Protein AF-A0A3R6XCD5-F1 (afdb_monomer_lite)

Radius of gyration: 36.8 Å; chains: 1; bounding box: 40×72×87 Å

Organism: Aphanomyces astaci (NCBI:txid112090)

Foldseek 3Di:
DDPPPVVVVVVVVVVVVVCVVVVPPDPDDPPPPPPPVPPPDDPDHPDDDDCPDPVVVVVVVVVVVVVVVVVVQVVVLCCPCCVPVVDDPVVSVVSVVVD

Sequence (99 aa):
MASHDNKAADLEERVSYIHSVTTKDVDGYAEAKSPRDLEEGALAEGGALDLWSREAFALFMQYGAIGVIYGMIPSLNYPIFNIYLNLEGYQTSSYKVLI

Structure (mmCIF, N/CA/C/O backbone):
data_AF-A0A3R6XCD5-F1
#
_entry.id   AF-A0A3R6XCD5-F1
#
loop_
_atom_site.group_PDB
_atom_site.id
_atom_site.type_symbol
_atom_site.label_atom_id
_atom_site.label_alt_id
_atom_site.label_comp_id
_atom_site.label_asym_id
_atom_site.label_entity_id
_atom_site.label_seq_id
_atom_site.pdbx_PDB_ins_code
_atom_site.Cartn_x
_atom_site.Cartn_y
_atom_site.Cartn_z
_atom_site.occupancy
_atom_site.B_iso_or_eq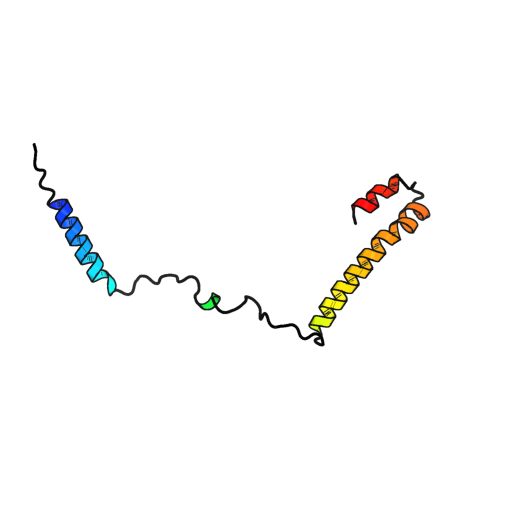uiv
_atom_site.auth_seq_id
_atom_site.auth_comp_id
_atom_site.auth_asym_id
_atom_site.auth_atom_id
_atom_site.pdbx_PDB_model_num
ATOM 1 N N . MET A 1 1 ? -13.353 59.136 -59.281 1.00 41.38 1 MET A N 1
ATOM 2 C CA . MET A 1 1 ? -12.963 57.722 -59.453 1.00 41.38 1 MET A CA 1
ATOM 3 C C . MET A 1 1 ? -11.455 57.710 -59.662 1.00 41.38 1 MET A C 1
ATOM 5 O O . MET A 1 1 ? -10.987 57.760 -60.789 1.00 41.38 1 MET A O 1
ATOM 9 N N . ALA A 1 2 ? -10.709 57.874 -58.567 1.00 42.00 2 ALA A N 1
ATOM 10 C CA . ALA A 1 2 ? -9.270 58.118 -58.603 1.00 42.00 2 ALA A CA 1
ATOM 11 C C . ALA A 1 2 ? -8.539 56.774 -58.640 1.00 42.00 2 ALA A C 1
ATOM 13 O O . ALA A 1 2 ? -8.583 56.014 -57.675 1.00 42.00 2 ALA A O 1
ATOM 14 N N . SER A 1 3 ? -7.915 56.479 -59.779 1.00 49.75 3 SER A N 1
ATOM 15 C CA . SER A 1 3 ? -6.961 55.385 -59.929 1.00 49.75 3 SER A CA 1
ATOM 16 C C . SER A 1 3 ? -5.719 55.739 -59.116 1.00 49.75 3 SER A C 1
ATOM 18 O O . SER A 1 3 ? -4.851 56.463 -59.598 1.00 49.75 3 SER A O 1
ATOM 20 N N . HIS A 1 4 ? -5.669 55.301 -57.859 1.00 50.56 4 HIS A N 1
AT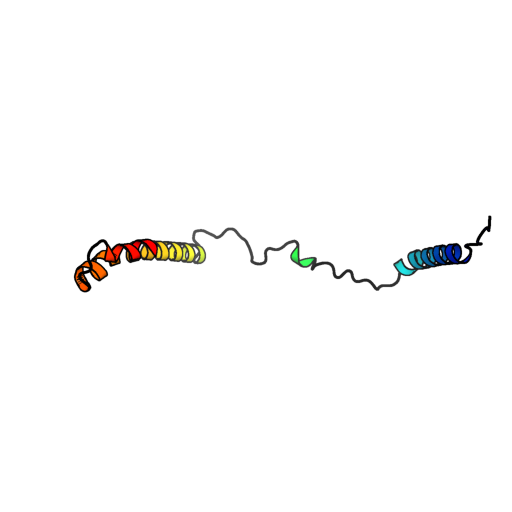OM 21 C CA . HIS A 1 4 ? -4.447 55.371 -57.070 1.00 50.56 4 HIS A CA 1
ATOM 22 C C . HIS A 1 4 ? -3.457 54.359 -57.647 1.00 50.56 4 HIS A C 1
ATOM 24 O O . HIS A 1 4 ? -3.669 53.150 -57.593 1.00 50.56 4 HIS A O 1
ATOM 30 N N . ASP A 1 5 ? -2.416 54.898 -58.270 1.00 62.81 5 ASP A N 1
ATOM 31 C CA . ASP A 1 5 ? -1.288 54.186 -58.854 1.00 62.81 5 ASP A CA 1
ATOM 32 C C . ASP A 1 5 ? -0.530 53.464 -57.721 1.00 62.81 5 ASP A C 1
ATOM 34 O O . ASP A 1 5 ? 0.363 54.019 -57.081 1.00 62.81 5 ASP A O 1
ATOM 38 N N . ASN A 1 6 ? -0.942 52.229 -57.411 1.00 66.00 6 ASN A N 1
ATOM 39 C CA . ASN A 1 6 ? -0.377 51.366 -56.361 1.00 66.00 6 ASN A CA 1
ATOM 40 C C . ASN A 1 6 ? 0.964 50.745 -56.785 1.00 66.00 6 ASN A C 1
ATOM 42 O O . ASN A 1 6 ? 1.273 49.592 -56.497 1.00 66.00 6 ASN A O 1
ATOM 46 N N . LYS A 1 7 ? 1.786 51.533 -57.474 1.00 70.44 7 LYS A N 1
ATOM 47 C CA . LYS A 1 7 ? 3.108 51.140 -57.959 1.00 70.44 7 LYS A CA 1
ATOM 48 C C . LYS A 1 7 ? 4.055 50.794 -56.812 1.00 70.44 7 LYS A C 1
ATOM 50 O O . LYS A 1 7 ? 4.903 49.927 -56.959 1.00 70.44 7 LYS A O 1
ATOM 55 N N . ALA A 1 8 ? 3.882 51.452 -55.665 1.00 71.94 8 ALA A N 1
ATOM 56 C CA . ALA A 1 8 ? 4.625 51.150 -54.446 1.00 71.94 8 ALA A CA 1
ATOM 57 C C . ALA A 1 8 ? 4.331 49.731 -53.930 1.00 71.94 8 ALA A C 1
ATOM 59 O O . ALA A 1 8 ? 5.266 49.000 -53.630 1.00 71.94 8 ALA A O 1
ATOM 60 N N . ALA A 1 9 ? 3.060 49.315 -53.918 1.00 73.38 9 ALA A N 1
ATOM 61 C CA . ALA A 1 9 ? 2.668 47.980 -53.468 1.00 73.38 9 ALA A CA 1
ATOM 62 C C . ALA A 1 9 ? 3.163 46.876 -54.424 1.00 73.38 9 ALA A C 1
ATOM 64 O O . ALA A 1 9 ? 3.655 45.848 -53.973 1.00 73.38 9 ALA A O 1
ATOM 65 N N . ASP A 1 10 ? 3.113 47.113 -55.741 1.00 77.62 10 ASP A N 1
ATOM 66 C CA . ASP A 1 10 ? 3.653 46.177 -56.745 1.00 77.62 10 ASP A CA 1
ATOM 67 C C . ASP A 1 10 ? 5.184 46.033 -56.634 1.00 77.62 10 ASP A C 1
ATOM 69 O O . ASP A 1 10 ? 5.742 44.943 -56.769 1.00 77.62 10 ASP A O 1
ATOM 73 N N . LEU A 1 11 ? 5.888 47.128 -56.327 1.00 77.25 11 LEU A N 1
ATOM 74 C CA . LEU A 1 11 ? 7.327 47.098 -56.064 1.00 77.25 11 LEU A CA 1
ATOM 75 C C . LEU A 1 11 ? 7.653 46.337 -54.774 1.00 77.25 11 LEU A C 1
ATOM 77 O O . LEU A 1 11 ? 8.610 45.566 -54.768 1.00 77.25 11 LEU A O 1
ATOM 81 N N . GLU A 1 12 ? 6.865 46.504 -53.712 1.00 74.12 12 GLU A N 1
ATOM 82 C CA . GLU A 1 12 ? 7.017 45.745 -52.465 1.00 74.12 12 GLU A CA 1
ATOM 83 C C . GLU A 1 12 ? 6.790 44.242 -52.679 1.00 74.12 12 GLU A C 1
ATOM 85 O O . GLU A 1 12 ? 7.592 43.426 -52.219 1.00 74.12 12 GLU A O 1
ATOM 90 N N . GLU A 1 13 ? 5.767 43.863 -53.448 1.00 69.69 13 GLU A N 1
ATOM 91 C CA . GLU A 1 13 ? 5.494 42.465 -53.795 1.00 69.69 13 GLU A CA 1
ATOM 92 C C . GLU A 1 13 ? 6.652 41.857 -54.603 1.00 69.69 13 GLU A C 1
ATOM 94 O O . GLU A 1 13 ? 7.169 40.785 -54.268 1.00 69.69 13 GLU A O 1
ATOM 99 N N . ARG A 1 14 ? 7.157 42.583 -55.605 1.00 74.44 14 ARG A N 1
ATOM 100 C CA . ARG A 1 14 ? 8.304 42.156 -56.422 1.00 74.44 14 ARG A CA 1
ATOM 101 C C . ARG A 1 14 ? 9.604 42.046 -55.623 1.00 74.44 14 ARG A C 1
ATOM 103 O O . ARG A 1 14 ? 10.380 41.118 -55.852 1.00 74.44 14 ARG A O 1
ATOM 110 N N . VAL A 1 15 ? 9.842 42.954 -54.677 1.00 75.31 15 VAL A N 1
ATOM 111 C CA . VAL A 1 15 ? 10.996 42.893 -53.764 1.00 75.31 15 VAL A CA 1
ATOM 112 C C . VAL A 1 15 ? 10.876 41.690 -52.828 1.00 75.31 15 VAL A C 1
ATOM 114 O O . VAL A 1 15 ? 11.858 40.970 -52.642 1.00 75.31 15 VAL A O 1
ATOM 117 N N . SER A 1 16 ? 9.678 41.408 -52.307 1.00 71.00 16 SER A N 1
ATOM 118 C CA . SER A 1 16 ? 9.439 40.240 -51.452 1.00 71.00 16 SER A CA 1
ATOM 119 C C . SER A 1 16 ? 9.715 38.919 -52.183 1.00 71.00 16 SER A C 1
ATOM 121 O O . SER A 1 16 ? 10.344 38.017 -51.625 1.00 71.00 16 SER A O 1
ATOM 123 N N . TYR A 1 17 ? 9.347 38.832 -53.468 1.00 74.69 17 TYR A N 1
ATOM 124 C CA . TYR A 1 17 ? 9.593 37.654 -54.295 1.00 74.69 17 TYR A CA 1
ATOM 125 C C . TYR A 1 17 ? 11.093 37.413 -54.504 1.00 74.69 17 TYR A C 1
ATOM 127 O O . TYR A 1 17 ? 11.580 36.313 -54.234 1.00 74.69 17 TYR A O 1
ATOM 135 N N . ILE A 1 18 ? 11.851 38.448 -54.887 1.00 74.25 18 ILE A N 1
ATOM 136 C CA . ILE A 1 18 ? 13.310 38.348 -55.068 1.00 74.25 18 ILE A CA 1
ATOM 137 C C . ILE A 1 18 ? 13.999 37.979 -53.748 1.00 74.25 18 ILE A C 1
ATOM 139 O O . ILE A 1 18 ? 14.889 37.125 -53.742 1.00 74.25 18 ILE A O 1
ATOM 143 N N . HIS A 1 19 ? 13.559 38.555 -52.624 1.00 68.88 19 HIS A N 1
ATOM 144 C CA . HIS A 1 19 ? 14.112 38.239 -51.308 1.00 68.88 19 HIS A CA 1
ATOM 145 C C . HIS A 1 19 ? 13.819 36.787 -50.901 1.00 68.88 19 HIS A C 1
ATOM 147 O O . HIS A 1 19 ? 14.711 36.107 -50.404 1.00 68.88 19 HIS A O 1
ATOM 153 N N . SER A 1 20 ? 12.612 36.273 -51.163 1.00 66.62 20 SER A N 1
ATOM 154 C CA . SER A 1 20 ? 12.222 34.892 -50.831 1.00 66.62 20 SER A CA 1
ATOM 155 C C . SER A 1 20 ? 12.928 33.819 -51.671 1.00 66.62 20 SER A C 1
ATOM 157 O O . SER A 1 20 ? 13.165 32.711 -51.187 1.00 66.62 20 SER A O 1
ATOM 159 N N . VAL A 1 21 ? 13.283 34.140 -52.919 1.00 68.06 21 VAL A N 1
ATOM 160 C CA . VAL A 1 21 ? 14.030 33.238 -53.808 1.00 68.06 21 VAL A CA 1
ATOM 161 C C . VAL A 1 21 ? 15.522 33.259 -53.473 1.00 68.06 21 VAL A C 1
ATOM 163 O O . VAL A 1 21 ? 16.158 32.211 -53.476 1.00 68.06 21 VAL A O 1
ATOM 166 N N . THR A 1 22 ? 16.067 34.427 -53.123 1.00 64.19 22 THR A N 1
ATOM 167 C CA . THR A 1 22 ? 17.505 34.600 -52.852 1.00 64.19 22 THR A CA 1
ATOM 168 C C . THR A 1 22 ? 17.902 34.137 -51.444 1.00 64.19 22 THR A C 1
ATOM 170 O O . THR A 1 22 ? 19.005 33.643 -51.246 1.00 64.19 22 THR A O 1
ATOM 173 N N . THR A 1 23 ? 17.006 34.229 -50.453 1.00 58.38 23 THR A N 1
ATOM 174 C CA . THR A 1 23 ? 17.305 33.866 -49.051 1.00 58.38 23 THR A CA 1
ATOM 175 C C . THR A 1 23 ? 17.349 32.359 -48.771 1.00 58.38 23 THR A C 1
ATOM 177 O O . THR A 1 23 ? 17.599 31.970 -47.631 1.00 58.38 23 THR A O 1
ATOM 180 N N . LYS A 1 24 ? 17.092 31.497 -49.763 1.00 55.56 24 LYS A N 1
ATOM 181 C CA . LYS A 1 24 ? 17.095 30.038 -49.558 1.00 55.56 24 LYS A CA 1
ATOM 182 C C . LYS A 1 24 ? 18.492 29.411 -49.482 1.00 55.56 24 LYS A C 1
ATOM 184 O O . LYS A 1 24 ? 18.577 28.281 -49.024 1.00 55.56 24 LYS A O 1
ATOM 189 N N . ASP A 1 25 ? 19.545 30.141 -49.855 1.00 55.75 25 ASP A N 1
ATOM 190 C CA . ASP A 1 25 ? 20.930 29.631 -49.910 1.00 55.75 25 ASP A CA 1
ATOM 191 C C . ASP A 1 25 ? 21.902 30.340 -48.946 1.00 55.75 25 ASP A C 1
ATOM 193 O O . ASP A 1 25 ? 23.116 30.327 -49.143 1.00 55.75 25 ASP A O 1
ATOM 197 N N . VAL A 1 26 ? 21.397 30.964 -47.875 1.00 53.91 26 VAL A N 1
ATOM 198 C CA . VAL A 1 26 ? 22.253 31.491 -46.799 1.00 53.91 26 VAL A CA 1
ATOM 199 C C . VAL A 1 26 ? 21.923 30.764 -45.500 1.00 53.91 26 VAL A C 1
ATOM 201 O O . VAL A 1 26 ? 20.882 31.002 -44.888 1.00 53.91 26 VAL A O 1
ATOM 204 N N . ASP A 1 27 ? 22.826 29.859 -45.117 1.00 58.41 27 ASP A N 1
ATOM 205 C CA . ASP A 1 27 ? 22.893 29.104 -43.859 1.00 58.41 27 ASP A CA 1
ATOM 206 C C . ASP A 1 27 ? 22.533 29.952 -42.625 1.00 58.41 27 ASP A C 1
ATOM 208 O O . ASP A 1 27 ? 23.398 30.581 -42.012 1.00 58.41 27 ASP A O 1
ATOM 212 N N . GLY A 1 28 ? 21.257 29.990 -42.231 1.00 56.72 28 GLY A N 1
ATOM 213 C CA . GLY A 1 28 ? 20.867 30.924 -41.170 1.00 56.72 28 GLY A CA 1
ATOM 214 C C . GLY A 1 28 ? 19.559 30.681 -40.438 1.00 56.72 28 GLY A C 1
ATOM 215 O O . GLY A 1 28 ? 19.231 31.462 -39.550 1.00 56.72 28 GLY A O 1
ATOM 216 N N . TYR A 1 29 ? 18.825 29.611 -40.737 1.00 50.91 29 TYR A N 1
ATOM 217 C CA . TYR A 1 29 ? 17.789 29.125 -39.828 1.00 50.91 29 TYR A CA 1
ATOM 218 C C . TYR A 1 29 ? 18.083 27.665 -39.519 1.00 50.91 29 TYR A C 1
ATOM 220 O O . TYR A 1 29 ? 17.586 26.747 -40.170 1.00 50.91 29 TYR A O 1
ATOM 228 N N . ALA A 1 30 ? 18.922 27.456 -38.503 1.00 55.69 30 ALA A N 1
ATOM 229 C CA . ALA A 1 30 ? 18.827 26.239 -37.726 1.00 55.69 30 ALA A CA 1
ATOM 230 C C . ALA A 1 30 ? 17.437 26.282 -37.094 1.00 55.69 30 ALA A C 1
ATOM 232 O O . ALA A 1 30 ? 17.232 26.899 -36.050 1.00 55.69 30 ALA A O 1
ATOM 233 N N . GLU A 1 31 ? 16.463 25.674 -37.777 1.00 52.06 31 GLU A N 1
ATOM 234 C CA . GLU A 1 31 ? 15.320 25.080 -37.109 1.00 52.06 31 GLU A CA 1
ATOM 235 C C . GLU A 1 31 ? 15.927 24.416 -35.875 1.00 52.06 31 GLU A C 1
ATOM 237 O O . GLU A 1 31 ? 16.720 23.476 -36.004 1.00 52.06 31 GLU A O 1
ATOM 242 N N . ALA A 1 32 ? 15.665 24.971 -34.690 1.00 53.03 32 ALA A N 1
ATOM 243 C CA . ALA A 1 32 ? 15.867 24.260 -33.446 1.00 53.03 32 ALA A CA 1
ATOM 244 C C . ALA A 1 32 ? 14.850 23.128 -33.501 1.00 53.03 32 ALA A C 1
ATOM 246 O O . ALA A 1 32 ? 13.787 23.189 -32.890 1.00 53.03 32 ALA A O 1
ATOM 247 N N . LYS A 1 33 ? 15.150 22.149 -34.361 1.00 54.09 33 LYS A N 1
ATOM 248 C CA . LYS A 1 33 ? 14.531 20.855 -34.451 1.00 54.09 33 LYS A CA 1
ATOM 249 C C . LYS A 1 33 ? 14.411 20.454 -33.002 1.00 54.09 33 LYS A C 1
ATOM 251 O O . LYS A 1 33 ? 15.432 20.293 -32.327 1.00 54.09 33 LYS A O 1
ATOM 256 N N . SER A 1 34 ? 13.167 20.393 -32.530 1.00 59.69 34 SER A N 1
ATOM 257 C CA . SER A 1 34 ? 12.805 19.619 -31.352 1.00 59.69 34 SER A CA 1
ATOM 258 C C . SER A 1 34 ? 13.736 18.410 -31.331 1.00 59.69 34 SER A C 1
ATOM 260 O O . SER A 1 34 ? 13.818 17.757 -32.378 1.00 59.69 34 SER A O 1
ATOM 262 N N . PRO A 1 35 ? 14.535 18.213 -30.264 1.00 57.25 35 PRO A N 1
ATOM 263 C CA . PRO A 1 35 ? 15.702 17.341 -30.291 1.00 57.25 35 PRO A CA 1
ATOM 264 C C . PRO A 1 35 ? 15.394 16.047 -31.043 1.00 57.25 35 PRO A C 1
ATOM 266 O O . PRO A 1 35 ? 14.634 15.215 -30.560 1.00 57.25 35 PRO A O 1
ATOM 269 N N . ARG A 1 36 ? 15.919 15.906 -32.266 1.00 55.00 36 ARG A N 1
ATOM 270 C CA . ARG A 1 36 ? 15.596 14.755 -33.131 1.0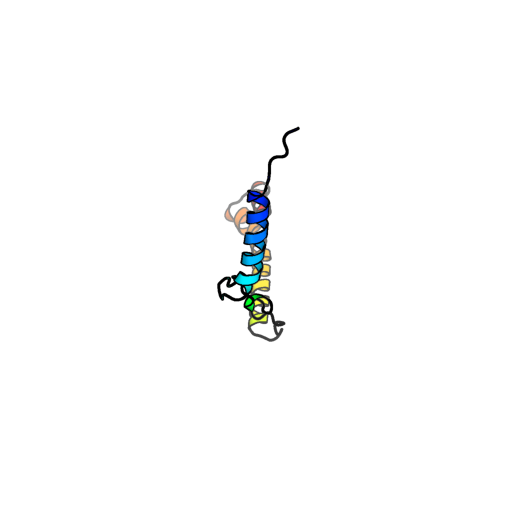0 55.00 36 ARG A CA 1
ATOM 271 C C . ARG A 1 36 ? 16.170 13.447 -32.602 1.00 55.00 36 ARG A C 1
ATOM 273 O O . ARG A 1 36 ? 15.770 12.392 -33.070 1.00 55.00 36 ARG A O 1
ATOM 280 N N . ASP A 1 37 ? 17.054 13.539 -31.614 1.00 54.41 37 ASP A N 1
ATOM 281 C CA . ASP A 1 37 ? 17.616 12.407 -30.880 1.00 54.41 37 ASP A CA 1
ATOM 282 C C . ASP A 1 37 ? 16.714 11.910 -29.740 1.00 54.41 37 ASP A C 1
ATOM 284 O O . ASP A 1 37 ? 17.068 10.948 -29.066 1.00 54.41 37 ASP A O 1
ATOM 288 N N . LEU A 1 38 ? 15.551 12.532 -29.500 1.00 56.28 38 LEU A N 1
ATOM 289 C CA . LEU A 1 38 ? 14.583 12.048 -28.507 1.00 56.28 38 LEU A CA 1
ATOM 290 C C . LEU A 1 38 ? 13.408 11.270 -29.121 1.00 56.28 38 LEU A C 1
ATOM 292 O O . LEU A 1 38 ? 12.525 10.847 -28.380 1.00 56.28 38 LEU A O 1
ATOM 296 N N . GLU A 1 39 ? 13.371 11.061 -30.442 1.00 56.59 39 GLU A N 1
ATOM 297 C CA . GLU A 1 39 ? 12.230 10.394 -31.094 1.00 56.59 39 GLU A CA 1
ATOM 298 C C . GLU A 1 39 ? 12.373 8.873 -31.267 1.00 56.59 39 GLU A C 1
ATOM 300 O O . GLU A 1 39 ? 11.451 8.237 -31.768 1.00 56.59 39 GLU A O 1
ATOM 305 N N . GLU A 1 40 ? 13.459 8.250 -30.795 1.00 60.34 40 GLU A N 1
ATOM 306 C CA . GLU A 1 40 ? 13.614 6.788 -30.902 1.00 60.34 40 GLU A CA 1
ATOM 307 C C . GLU A 1 40 ? 14.304 6.151 -29.685 1.00 60.34 40 GLU A C 1
ATOM 309 O O . GLU A 1 40 ? 15.135 5.254 -29.800 1.00 60.34 40 GLU A O 1
ATOM 314 N N . GLY A 1 41 ? 13.967 6.610 -28.479 1.00 64.25 41 GLY A N 1
ATOM 315 C CA . GLY A 1 41 ? 14.492 6.004 -27.258 1.00 64.25 41 GLY A CA 1
ATOM 316 C C . GLY A 1 41 ? 13.709 6.410 -26.023 1.00 64.25 41 GLY A C 1
ATOM 317 O O . GLY A 1 41 ? 13.586 7.593 -25.714 1.00 64.25 41 GLY A O 1
ATOM 318 N N . ALA A 1 42 ? 13.173 5.422 -25.302 1.00 67.62 42 ALA A N 1
ATOM 319 C CA . ALA A 1 42 ? 12.596 5.644 -23.984 1.00 67.62 42 ALA A CA 1
ATOM 320 C C . ALA A 1 42 ? 13.631 6.318 -23.061 1.00 67.62 42 ALA A C 1
ATOM 322 O O . ALA A 1 42 ? 14.818 6.004 -23.112 1.00 67.62 42 ALA A O 1
ATOM 323 N N . LEU A 1 43 ? 13.173 7.220 -22.184 1.00 64.62 43 LEU A N 1
ATOM 324 C CA . LEU A 1 43 ? 14.029 7.958 -21.236 1.00 64.62 43 LEU A CA 1
ATOM 325 C C . LEU A 1 43 ? 14.800 7.048 -20.252 1.00 64.62 43 LEU A C 1
ATOM 327 O O . LEU A 1 43 ? 15.699 7.510 -19.555 1.00 64.62 43 LEU A O 1
ATOM 331 N N . ALA A 1 44 ? 14.443 5.765 -20.199 1.00 64.50 44 ALA A N 1
ATOM 332 C CA . ALA A 1 44 ? 15.169 4.679 -19.560 1.00 64.50 44 ALA A CA 1
ATOM 333 C C . ALA A 1 44 ? 15.075 3.438 -20.464 1.00 64.50 44 ALA A C 1
ATOM 335 O O . ALA A 1 44 ? 14.094 3.294 -21.195 1.00 64.50 44 ALA A O 1
ATOM 336 N N . GLU A 1 45 ? 16.064 2.544 -20.406 1.00 67.69 45 GLU A N 1
ATOM 337 C CA . GLU A 1 45 ? 16.088 1.290 -21.169 1.00 67.69 45 GLU A CA 1
ATOM 338 C C . GLU A 1 45 ? 14.880 0.411 -20.779 1.00 67.69 45 GLU A C 1
ATOM 340 O O . GLU A 1 45 ? 14.880 -0.303 -19.780 1.00 67.69 45 GLU A O 1
ATOM 345 N N . GLY A 1 46 ? 13.787 0.538 -21.532 1.00 68.25 46 GLY A N 1
ATOM 346 C CA . GLY A 1 46 ? 12.507 -0.122 -21.276 1.00 68.25 46 GLY A CA 1
ATOM 347 C C . GLY A 1 46 ? 12.465 -1.535 -21.849 1.00 68.25 46 GLY A C 1
ATOM 348 O O . GLY A 1 46 ? 11.674 -1.808 -22.747 1.00 68.25 46 GLY A O 1
ATOM 349 N N . GLY A 1 47 ? 13.345 -2.417 -21.377 1.00 76.25 47 GLY A N 1
ATOM 350 C CA . GLY A 1 47 ? 13.311 -3.845 -21.700 1.00 76.25 47 GLY A CA 1
ATOM 351 C C . GLY A 1 47 ? 12.317 -4.618 -20.826 1.00 76.25 47 GLY A C 1
ATOM 352 O O . GLY A 1 47 ? 11.938 -4.170 -19.744 1.00 76.25 47 GLY A O 1
ATOM 353 N N . ALA A 1 48 ? 11.896 -5.806 -21.272 1.00 78.94 48 ALA A N 1
ATOM 354 C CA . ALA A 1 48 ? 11.157 -6.721 -20.404 1.00 78.94 48 ALA A CA 1
ATOM 355 C C . ALA A 1 48 ? 12.047 -7.139 -19.222 1.00 78.94 48 ALA A C 1
ATOM 357 O O . ALA A 1 48 ? 13.169 -7.603 -19.424 1.00 78.94 48 ALA A O 1
ATOM 358 N N . LEU A 1 49 ? 11.544 -6.979 -17.996 1.00 75.31 49 LEU A N 1
ATOM 359 C CA . LEU A 1 49 ? 12.270 -7.381 -16.795 1.00 75.31 49 LEU A CA 1
ATOM 360 C C . LEU A 1 49 ? 12.355 -8.909 -16.730 1.00 75.31 49 LEU A C 1
ATOM 362 O O . LEU A 1 49 ? 11.328 -9.592 -16.762 1.00 75.31 49 LEU A O 1
ATOM 366 N N . ASP A 1 50 ? 13.566 -9.449 -16.605 1.00 82.69 50 ASP A N 1
ATOM 367 C CA . ASP A 1 50 ? 13.744 -10.879 -16.367 1.00 82.69 50 ASP A CA 1
ATOM 368 C C . ASP A 1 50 ? 13.190 -11.250 -14.983 1.00 82.69 50 ASP A C 1
ATOM 370 O O . ASP A 1 50 ? 13.597 -10.687 -13.965 1.00 82.69 50 ASP A O 1
ATOM 374 N N . LEU A 1 51 ? 12.262 -12.208 -14.940 1.00 83.00 51 LEU A N 1
ATOM 375 C CA . LEU A 1 51 ? 11.548 -12.612 -13.722 1.00 83.00 51 LEU A CA 1
ATOM 376 C C . LEU A 1 51 ? 12.474 -13.210 -12.658 1.00 83.00 51 LEU A C 1
ATOM 378 O O . LEU A 1 51 ? 12.152 -13.160 -11.472 1.00 83.00 51 LEU A O 1
ATOM 382 N N . TRP A 1 52 ? 13.615 -13.763 -13.075 1.00 88.12 52 TRP A N 1
ATOM 383 C CA . TRP A 1 52 ? 14.620 -14.339 -12.180 1.00 88.12 52 TRP A CA 1
ATOM 384 C C . TRP A 1 52 ? 15.754 -13.367 -11.841 1.00 88.12 52 TRP A C 1
ATOM 386 O O . TRP A 1 52 ? 16.667 -13.718 -11.090 1.00 88.12 52 TRP A O 1
ATOM 396 N N . SER A 1 5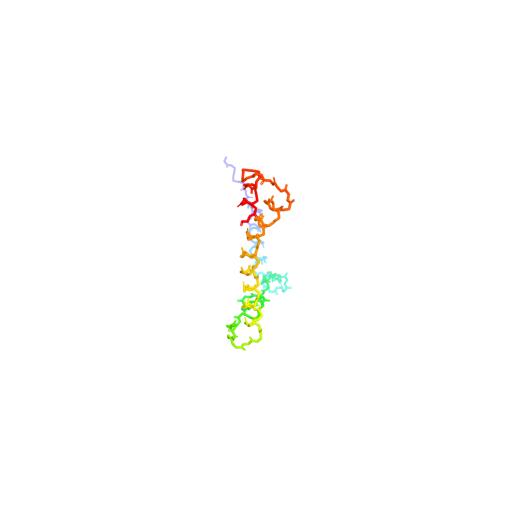3 ? 15.685 -12.131 -12.338 1.00 87.75 53 SER A N 1
ATOM 397 C CA . SER A 1 53 ? 16.632 -11.084 -11.979 1.00 87.75 53 SER A CA 1
ATOM 398 C C . SER A 1 53 ? 16.453 -10.637 -10.527 1.00 87.75 53 SER A C 1
ATOM 400 O O . SER A 1 53 ? 15.363 -10.665 -9.947 1.00 87.75 53 SER A O 1
ATOM 402 N N . ARG A 1 54 ? 17.539 -10.135 -9.932 1.00 89.69 54 ARG A N 1
ATOM 403 C CA . ARG A 1 54 ? 17.509 -9.523 -8.594 1.00 89.69 54 ARG A CA 1
ATOM 404 C C . ARG A 1 54 ? 16.524 -8.353 -8.517 1.00 89.69 54 ARG A C 1
ATOM 406 O O . ARG A 1 54 ? 15.932 -8.122 -7.468 1.00 89.69 54 ARG A O 1
ATOM 413 N N . GLU A 1 55 ? 16.368 -7.621 -9.613 1.00 86.50 55 GLU A N 1
ATOM 414 C CA . GLU A 1 55 ? 15.479 -6.464 -9.715 1.00 86.50 55 GLU A CA 1
ATOM 415 C C . GLU A 1 55 ? 14.005 -6.884 -9.661 1.00 86.50 55 GLU A C 1
ATOM 417 O O . GLU A 1 55 ? 13.238 -6.292 -8.901 1.00 86.50 55 GLU A O 1
ATOM 422 N N . ALA A 1 56 ? 13.621 -7.967 -10.349 1.00 87.94 56 ALA A N 1
ATOM 423 C CA . ALA A 1 56 ? 12.278 -8.541 -10.237 1.00 87.94 56 ALA A CA 1
ATOM 424 C C . ALA A 1 56 ? 11.973 -9.008 -8.809 1.00 87.94 56 ALA A C 1
ATOM 426 O O . ALA A 1 56 ? 10.922 -8.681 -8.258 1.00 87.94 56 ALA A O 1
ATOM 427 N N . PHE A 1 57 ? 12.919 -9.689 -8.156 1.00 93.50 57 PHE A N 1
ATOM 428 C CA . PHE A 1 57 ? 12.767 -10.068 -6.749 1.00 93.50 57 PHE A CA 1
ATOM 429 C C . PHE A 1 57 ? 12.638 -8.864 -5.816 1.00 93.50 57 PHE A C 1
ATOM 431 O O . PHE A 1 57 ? 11.820 -8.901 -4.900 1.00 93.50 57 PHE A O 1
ATOM 438 N N . ALA A 1 58 ? 13.401 -7.792 -6.039 1.00 91.69 58 ALA A N 1
ATOM 439 C CA . ALA A 1 58 ? 13.277 -6.570 -5.252 1.00 91.69 58 ALA A CA 1
ATOM 440 C C . ALA A 1 58 ? 11.875 -5.957 -5.387 1.00 91.69 58 ALA A C 1
ATOM 442 O O . ALA A 1 58 ? 11.271 -5.587 -4.379 1.00 91.69 58 ALA A O 1
ATOM 443 N N . LEU A 1 59 ? 11.324 -5.933 -6.604 1.00 92.75 59 LEU A N 1
ATOM 444 C CA . LEU A 1 59 ? 9.966 -5.461 -6.862 1.00 92.75 59 LEU A CA 1
ATOM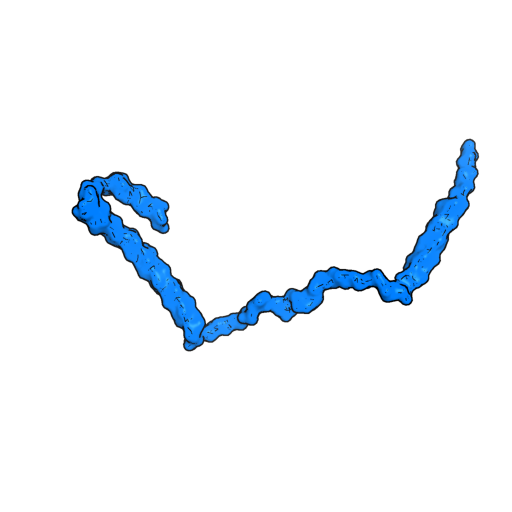 445 C C . LEU A 1 59 ? 8.910 -6.344 -6.174 1.00 92.75 59 LEU A C 1
ATOM 447 O O . LEU A 1 59 ? 8.001 -5.827 -5.523 1.00 92.75 59 LEU A O 1
ATOM 451 N N . PHE A 1 60 ? 9.049 -7.672 -6.244 1.00 93.44 60 PHE A N 1
ATOM 452 C CA . PHE A 1 60 ? 8.142 -8.595 -5.553 1.00 93.44 60 PHE A CA 1
ATOM 453 C C . PHE A 1 60 ? 8.219 -8.459 -4.034 1.00 93.44 60 PHE A C 1
ATOM 455 O O . PHE A 1 60 ? 7.186 -8.450 -3.367 1.00 93.44 60 PHE A O 1
ATOM 462 N N . MET A 1 61 ? 9.421 -8.313 -3.477 1.00 94.62 61 MET A N 1
ATOM 463 C CA . MET A 1 61 ? 9.613 -8.107 -2.042 1.00 94.62 61 MET A CA 1
ATOM 464 C C . MET A 1 61 ? 9.036 -6.769 -1.586 1.00 94.62 61 MET A C 1
ATOM 466 O O . MET A 1 61 ? 8.419 -6.712 -0.526 1.00 94.62 61 MET A O 1
ATOM 470 N N . GLN A 1 62 ? 9.166 -5.709 -2.389 1.00 95.12 62 GLN A N 1
ATOM 471 C CA . GLN A 1 62 ? 8.530 -4.422 -2.111 1.00 95.12 62 GLN A CA 1
ATOM 472 C C . GLN A 1 62 ? 7.002 -4.550 -2.102 1.00 95.12 62 GLN A C 1
ATOM 474 O O . GLN A 1 62 ? 6.352 -4.086 -1.165 1.00 95.12 62 GLN A O 1
ATOM 479 N N . TYR A 1 63 ? 6.429 -5.219 -3.104 1.00 95.12 63 TYR A N 1
ATOM 480 C CA . TYR A 1 63 ? 4.989 -5.465 -3.165 1.00 95.12 63 TYR A CA 1
ATOM 481 C C . TYR A 1 63 ? 4.503 -6.315 -1.981 1.00 95.12 63 TYR A C 1
ATOM 483 O O . TYR A 1 63 ? 3.521 -5.975 -1.321 1.00 95.12 63 TYR A O 1
ATOM 491 N N . GLY A 1 64 ? 5.236 -7.380 -1.650 1.00 95.62 64 GLY A N 1
ATOM 492 C CA . GLY A 1 64 ? 4.961 -8.224 -0.491 1.00 95.62 64 GLY A CA 1
ATOM 493 C C . GLY A 1 64 ? 5.035 -7.453 0.826 1.00 95.62 64 GLY A C 1
ATOM 494 O O . GLY A 1 64 ? 4.146 -7.589 1.663 1.00 95.62 64 GLY A O 1
ATOM 495 N N . ALA A 1 65 ? 6.039 -6.589 0.998 1.00 96.00 65 ALA A N 1
ATOM 496 C CA . ALA A 1 65 ? 6.181 -5.746 2.183 1.00 96.00 65 ALA A CA 1
ATOM 497 C C . ALA A 1 65 ? 4.992 -4.790 2.353 1.00 96.00 65 ALA A C 1
ATOM 499 O O . ALA A 1 65 ? 4.470 -4.655 3.459 1.00 96.00 65 ALA A O 1
ATOM 500 N N . ILE A 1 66 ? 4.514 -4.183 1.262 1.00 95.38 66 ILE A N 1
ATOM 501 C CA . ILE A 1 66 ? 3.301 -3.355 1.278 1.00 95.38 66 ILE A CA 1
ATOM 502 C C . ILE A 1 66 ? 2.093 -4.197 1.709 1.00 95.38 66 ILE A C 1
ATOM 504 O O . ILE A 1 66 ? 1.344 -3.770 2.584 1.00 95.38 66 ILE A O 1
ATOM 508 N N . GLY A 1 67 ? 1.937 -5.413 1.179 1.00 94.00 67 GLY A N 1
ATOM 509 C CA . GLY A 1 67 ? 0.873 -6.334 1.591 1.00 94.00 67 GLY A CA 1
ATOM 510 C C . GLY A 1 67 ? 0.914 -6.679 3.085 1.00 94.00 67 GLY A C 1
ATOM 511 O O . GLY A 1 67 ? -0.117 -6.650 3.758 1.00 94.00 67 GLY A O 1
ATOM 512 N N . VAL A 1 68 ? 2.106 -6.931 3.634 1.00 95.00 68 VAL A N 1
ATOM 513 C CA . VAL A 1 68 ? 2.294 -7.169 5.076 1.00 95.00 68 VAL A CA 1
ATOM 514 C C . VAL A 1 68 ? 1.881 -5.944 5.891 1.00 95.00 68 VAL A C 1
ATOM 516 O O . VAL A 1 68 ? 1.157 -6.088 6.874 1.00 95.00 68 VAL A O 1
ATOM 519 N N . ILE A 1 69 ? 2.286 -4.740 5.481 1.00 93.88 69 ILE A N 1
ATOM 520 C CA . ILE A 1 69 ? 1.924 -3.493 6.169 1.00 93.88 69 ILE A CA 1
ATOM 521 C C . ILE A 1 69 ? 0.406 -3.271 6.128 1.00 93.88 69 ILE A C 1
ATOM 523 O O . ILE A 1 69 ? -0.189 -2.985 7.168 1.00 93.88 69 ILE A O 1
ATOM 527 N N . TYR A 1 70 ? -0.234 -3.477 4.973 1.00 90.94 70 TYR A N 1
ATOM 528 C CA . TYR A 1 70 ? -1.689 -3.370 4.831 1.00 90.94 70 TYR A CA 1
ATOM 529 C C . TYR A 1 70 ? -2.456 -4.397 5.668 1.00 90.94 70 TYR A C 1
ATOM 531 O O . TYR A 1 70 ? -3.561 -4.102 6.105 1.00 90.94 70 TYR A O 1
ATOM 539 N N . GLY A 1 71 ? -1.900 -5.582 5.930 1.00 89.62 71 GLY A N 1
ATOM 540 C CA . GLY A 1 71 ? -2.499 -6.540 6.866 1.00 89.62 71 GLY A CA 1
ATOM 541 C C . GLY A 1 71 ? -2.241 -6.186 8.335 1.00 89.62 71 GLY A C 1
ATOM 542 O O . GLY A 1 71 ? -3.108 -6.356 9.198 1.00 89.62 71 GLY A O 1
ATOM 543 N N . MET A 1 72 ? -1.050 -5.667 8.632 1.00 91.12 72 MET A N 1
ATOM 544 C CA . MET A 1 72 ? -0.615 -5.365 9.992 1.00 91.12 72 MET A CA 1
ATOM 545 C C . MET A 1 72 ? -1.314 -4.136 10.571 1.00 91.12 72 MET A C 1
ATOM 547 O O . MET A 1 72 ? -1.770 -4.204 11.711 1.00 91.12 72 MET A O 1
ATOM 551 N N . ILE A 1 73 ? -1.420 -3.036 9.813 1.00 89.75 73 ILE A N 1
ATOM 552 C CA . ILE A 1 73 ? -2.018 -1.788 10.309 1.00 89.75 73 ILE A CA 1
ATOM 553 C C . ILE A 1 73 ? -3.444 -2.053 10.834 1.00 89.75 73 ILE A C 1
ATOM 555 O O . ILE A 1 73 ? -3.646 -1.902 12.035 1.00 89.75 73 ILE A O 1
ATOM 559 N N . PRO A 1 74 ? -4.410 -2.586 10.062 1.00 86.44 74 PRO A N 1
ATOM 560 C CA . PRO A 1 74 ? -5.761 -2.859 10.565 1.00 86.44 74 PRO A CA 1
ATOM 561 C C . PRO A 1 74 ? -5.785 -3.744 11.820 1.00 86.44 74 PRO A C 1
ATOM 563 O O . PRO A 1 74 ? -6.577 -3.511 12.736 1.00 86.44 74 PRO A O 1
ATOM 566 N N . SER A 1 75 ? -4.885 -4.728 11.886 1.00 86.75 75 SER A N 1
ATOM 567 C CA . SER A 1 75 ? -4.782 -5.680 12.997 1.00 86.75 75 SER A CA 1
ATOM 568 C C . SER A 1 75 ? -4.347 -5.025 14.314 1.00 86.75 75 SER A C 1
ATOM 570 O O . SER A 1 75 ? -4.706 -5.508 15.388 1.00 86.75 75 SER A O 1
ATOM 572 N N . LEU A 1 76 ? -3.624 -3.902 14.260 1.00 87.88 76 LEU A N 1
ATOM 573 C CA . LEU A 1 76 ? -3.191 -3.160 15.448 1.00 87.88 76 LEU A CA 1
ATOM 574 C C . LEU A 1 76 ? -4.325 -2.382 16.128 1.00 87.88 76 LEU A C 1
ATOM 576 O O . LEU A 1 76 ? -4.165 -1.972 17.280 1.00 87.88 76 LEU A O 1
ATOM 580 N N . ASN A 1 77 ? -5.481 -2.212 15.473 1.00 85.12 77 ASN A N 1
ATOM 581 C CA . ASN A 1 77 ? -6.598 -1.463 16.046 1.00 85.12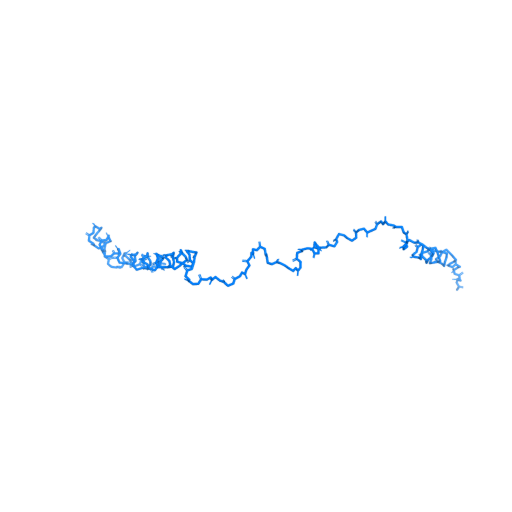 77 ASN A CA 1
ATOM 582 C C . ASN A 1 77 ? -7.041 -2.029 17.406 1.00 85.12 77 ASN A C 1
ATOM 584 O O . ASN A 1 77 ? -7.210 -1.294 18.380 1.00 85.12 77 ASN A O 1
ATOM 588 N N . TYR A 1 78 ? -7.204 -3.350 17.474 1.00 85.69 78 TYR A N 1
ATOM 589 C CA . TYR A 1 78 ? -7.693 -4.023 18.670 1.00 85.69 78 TYR A CA 1
ATOM 590 C C . TYR A 1 78 ? -6.723 -3.906 19.863 1.00 85.69 78 TYR A C 1
ATOM 592 O O . TYR A 1 78 ? -7.122 -3.345 20.887 1.00 85.69 78 TYR A O 1
ATOM 600 N N . PRO A 1 79 ? -5.449 -4.340 19.769 1.00 88.06 79 PRO A N 1
ATOM 601 C CA . PRO A 1 79 ? -4.531 -4.270 20.903 1.00 88.06 79 PRO A CA 1
ATOM 602 C C . PRO A 1 79 ? -4.221 -2.837 21.360 1.00 88.06 79 PRO A C 1
ATOM 604 O O . PRO A 1 79 ? -4.108 -2.596 22.559 1.00 88.06 79 PRO A O 1
ATOM 607 N N . ILE A 1 80 ? -4.115 -1.867 20.447 1.00 87.19 80 ILE A N 1
ATOM 608 C CA . ILE A 1 80 ? -3.771 -0.491 20.832 1.00 87.19 80 ILE A CA 1
ATOM 609 C C . ILE A 1 80 ? -4.985 0.231 21.412 1.00 87.19 80 ILE A C 1
ATOM 611 O O . ILE A 1 80 ? -4.930 0.764 22.520 1.00 87.19 80 ILE A O 1
ATOM 615 N N . PHE A 1 81 ? -6.098 0.264 20.686 1.00 85.44 81 PHE A N 1
ATOM 616 C CA . PHE A 1 81 ? -7.198 1.126 21.094 1.00 85.44 81 PHE A CA 1
ATOM 617 C C . PHE A 1 81 ? -8.146 0.466 22.092 1.00 85.44 81 PHE A C 1
ATOM 619 O O . PHE A 1 81 ? -8.635 1.153 22.983 1.00 85.44 81 PHE A O 1
ATOM 626 N N . ASN A 1 82 ? -8.382 -0.846 21.991 1.00 84.00 82 ASN A N 1
ATOM 627 C CA . ASN A 1 82 ? -9.327 -1.528 22.881 1.00 84.00 82 ASN A CA 1
ATOM 628 C C . ASN A 1 82 ? -8.638 -2.037 24.151 1.00 84.00 82 ASN A C 1
ATOM 630 O O . ASN A 1 82 ? -9.180 -1.869 25.234 1.00 84.00 82 ASN A O 1
ATOM 634 N N . ILE A 1 83 ? -7.444 -2.632 24.041 1.00 85.75 83 ILE A N 1
ATOM 635 C CA . ILE A 1 83 ? -6.754 -3.205 25.210 1.00 85.75 83 ILE A CA 1
ATOM 636 C C . ILE A 1 83 ? -5.960 -2.139 25.974 1.00 85.75 83 ILE A C 1
ATOM 638 O O . ILE A 1 83 ? -6.099 -2.031 27.190 1.00 85.75 83 ILE A O 1
ATOM 642 N N . TYR A 1 84 ? -5.121 -1.353 25.290 1.00 86.69 84 TYR A N 1
ATOM 643 C CA . TYR A 1 84 ? -4.252 -0.390 25.974 1.00 86.69 84 TYR A CA 1
ATOM 644 C C . TYR A 1 84 ? -4.992 0.897 26.362 1.00 86.69 84 TYR A C 1
ATOM 646 O O . TYR A 1 84 ? -4.945 1.315 27.517 1.00 86.69 84 TYR A O 1
ATOM 654 N N . LEU A 1 85 ? -5.711 1.510 25.416 1.00 87.19 85 LEU A N 1
ATOM 655 C CA . LEU A 1 85 ? -6.413 2.778 25.652 1.00 87.19 85 LEU A CA 1
ATOM 656 C C . LEU A 1 85 ? -7.847 2.620 26.188 1.00 87.19 85 LEU A C 1
ATOM 658 O O . LEU A 1 85 ? -8.441 3.623 26.572 1.00 87.19 85 LEU A O 1
ATOM 662 N N . ASN A 1 86 ? -8.395 1.399 26.240 1.00 87.00 86 ASN A N 1
ATOM 663 C CA . ASN A 1 86 ? -9.774 1.115 26.679 1.00 87.00 86 ASN A CA 1
ATOM 664 C C . ASN A 1 86 ? -10.842 1.987 25.986 1.00 87.00 86 ASN A C 1
ATOM 666 O O . ASN A 1 86 ? -11.826 2.398 26.600 1.00 87.00 86 ASN A O 1
ATOM 670 N N . LEU A 1 87 ? -10.652 2.288 24.699 1.00 84.88 87 LEU A N 1
ATOM 671 C CA . LEU A 1 87 ? -11.617 3.047 23.909 1.00 84.88 87 LEU A CA 1
ATOM 672 C C . LEU A 1 87 ? -12.770 2.149 23.457 1.00 84.88 87 LEU A C 1
ATOM 674 O O . LEU A 1 87 ? -12.561 1.032 22.985 1.00 84.88 87 LEU A O 1
ATOM 678 N N . GLU A 1 88 ? -13.992 2.671 23.535 1.00 79.12 88 GLU A N 1
ATOM 679 C CA . GLU A 1 88 ? -15.176 1.991 23.011 1.00 79.12 88 GLU A CA 1
ATOM 680 C C . GLU A 1 88 ? -15.153 1.912 21.471 1.00 79.12 88 GLU A C 1
ATOM 682 O O . GLU A 1 88 ? -14.601 2.775 20.784 1.00 79.12 88 GLU A O 1
ATOM 687 N N . GLY A 1 89 ? -15.799 0.889 20.899 1.00 72.56 89 GLY A N 1
ATOM 688 C CA . GLY A 1 89 ? -15.745 0.589 19.458 1.00 72.56 89 GLY A CA 1
ATOM 689 C C . GLY A 1 89 ? -16.184 1.728 18.521 1.00 72.56 89 GLY A C 1
ATOM 690 O O . GLY A 1 89 ? -15.746 1.799 17.372 1.00 72.56 89 GLY A O 1
ATOM 691 N N . TYR A 1 90 ? -17.012 2.661 18.996 1.00 70.12 90 TYR A N 1
ATOM 692 C CA . TYR A 1 90 ? -17.410 3.828 18.205 1.00 70.12 90 TYR A CA 1
ATOM 693 C C . TYR A 1 90 ? -16.303 4.898 18.138 1.00 70.12 90 TYR A C 1
ATOM 695 O O . TYR A 1 90 ? -16.130 5.534 17.103 1.00 70.12 90 TYR A O 1
ATOM 703 N N . GLN A 1 91 ? -15.488 5.035 19.189 1.00 70.56 91 GLN A N 1
ATOM 704 C CA . GLN A 1 91 ? -14.341 5.954 19.239 1.00 70.56 91 GLN A CA 1
ATOM 705 C C . GLN A 1 91 ? -13.182 5.473 18.356 1.00 70.56 91 GLN A C 1
ATOM 707 O O . GLN A 1 91 ? -12.397 6.269 17.847 1.00 70.56 91 GLN A O 1
ATOM 712 N N . THR A 1 92 ? -13.095 4.164 18.116 1.00 72.94 92 THR A N 1
ATOM 713 C CA . THR A 1 92 ? -12.072 3.554 17.253 1.00 72.94 92 THR A CA 1
ATOM 714 C C . THR A 1 92 ? -12.477 3.491 15.780 1.00 72.94 92 THR A C 1
ATOM 716 O O . THR A 1 92 ? -11.683 3.061 14.941 1.00 72.94 92 THR A O 1
ATOM 719 N N . SER A 1 93 ? -13.680 3.961 15.430 1.00 73.88 93 SER A N 1
ATOM 720 C CA . SER A 1 93 ? -14.199 3.923 14.057 1.00 73.88 93 SER A CA 1
ATOM 721 C C . SER A 1 93 ? -13.436 4.847 13.101 1.00 73.88 93 SER A C 1
ATOM 723 O O . SER A 1 93 ? -13.267 4.500 11.934 1.00 73.88 93 SER A O 1
ATOM 725 N N . SER A 1 94 ? -12.875 5.955 13.597 1.00 76.94 94 SER A N 1
ATOM 726 C CA . SER A 1 94 ? -12.029 6.878 12.821 1.00 76.94 94 SER A CA 1
ATOM 727 C C . SER A 1 94 ? -10.770 6.203 12.270 1.00 76.94 94 SER A C 1
ATOM 729 O O . SER A 1 94 ? -10.287 6.563 11.202 1.00 76.94 94 SER A O 1
ATOM 731 N N . TYR A 1 95 ? -10.253 5.188 12.969 1.00 77.62 95 TYR A N 1
ATOM 732 C CA . TYR A 1 95 ? -9.071 4.443 12.539 1.00 77.62 95 TYR A CA 1
ATOM 733 C C . TYR A 1 95 ? -9.305 3.676 11.238 1.00 77.62 95 TYR A C 1
ATOM 735 O O . TYR A 1 95 ? -8.409 3.588 10.409 1.00 77.62 95 TYR A O 1
ATOM 743 N N . LYS A 1 96 ? -10.520 3.151 11.041 1.00 71.81 96 LYS A N 1
ATOM 744 C CA . LYS A 1 96 ? -10.883 2.403 9.831 1.00 71.81 96 LYS A CA 1
ATOM 745 C C . LYS A 1 96 ? -10.989 3.282 8.584 1.00 71.81 96 LYS A C 1
ATOM 747 O O . LYS A 1 96 ? -11.051 2.738 7.496 1.00 71.81 96 LYS A O 1
ATOM 752 N N . VAL A 1 97 ? -11.046 4.605 8.740 1.00 77.69 97 VAL A N 1
ATOM 753 C CA . VAL A 1 97 ? -11.133 5.564 7.625 1.00 77.69 97 VAL A CA 1
ATOM 754 C C . VAL A 1 97 ? -9.741 5.965 7.111 1.00 77.69 97 VAL A C 1
ATOM 756 O O . VAL A 1 97 ? -9.627 6.486 6.008 1.00 77.69 97 VAL A O 1
ATOM 759 N N . LEU A 1 98 ? -8.683 5.745 7.903 1.00 74.00 98 LEU A N 1
ATOM 760 C CA . LEU A 1 98 ? -7.307 6.146 7.571 1.00 74.00 98 LEU A CA 1
ATOM 761 C C . LEU A 1 98 ? -6.536 5.099 6.741 1.00 74.00 98 LEU A C 1
ATOM 763 O O . LEU A 1 98 ? -5.459 5.397 6.228 1.00 74.00 98 LEU A O 1
ATOM 767 N N . ILE A 1 99 ? -7.074 3.887 6.644 1.00 63.88 99 ILE A N 1
ATOM 768 C CA . ILE A 1 99 ? -6.545 2.739 5.891 1.00 63.88 99 ILE A CA 1
ATOM 769 C C . ILE A 1 99 ? -7.382 2.499 4.642 1.00 63.88 99 ILE A C 1
ATOM 771 O O . ILE A 1 99 ? -6.776 2.085 3.631 1.00 63.88 99 ILE A O 1
#

Secondary structure (DSSP, 8-state):
-----THHHHHHHHHHHHHHHHGGGS-------S-GGGSSS-SS--PPPPTTSHHHHHHHHHHHHHHHHHHHHHHHHIIIIIIIS---TTTTGGGGG--

pLDDT: mean 74.53, std 14.25, range [41.38, 96.0]